Protein 3VYK (pdb70)

Secondary structure (DSSP, 8-state):
---TT-EEETTEEEEEEEEEEE-HHHHHHHHHHTT-EE----SHHHHHHHHHTS-TT--EEEEEEE-STT-EEETT-----TTS--BPTT-S--TT--EEEEEEETTEEEEEEE-TTS-EEEEEEEE-

InterPro domains:
  IPR00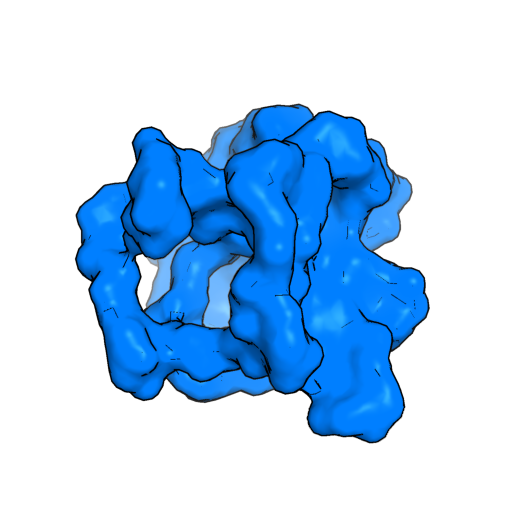1304 C-type lectin-like [PF00059] (126-230)
  IPR001304 C-type lectin-like [PS50041] (114-230)
  IPR001304 C-type lectin-like [SM00034] (107-230)
  IPR016186 C-type lectin-like/link domain superfamily [G3DSA:3.10.100.10] (91-236)
  IPR016187 C-type lectin fold [SSF56436] (86-233)
  IPR018378 C-type lectin, conserved site [PS00615] (204-229)
  IPR033989 CD209-like, C-type lectin-like domain [cd03590] (107-230)
  IPR050111 C-type lectin and snaclec domain-containing protein [PTHR22803] (61-233)

Structure (mmCIF, N/CA/C/O backbone):
data_3VYK
#
_entry.id   3VYK
#
_cell.length_a   76.341
_cell.length_b   76.341
_cell.length_c   50.556
_cell.angle_alpha   90.00
_cell.angle_beta   90.00
_cell.angle_gamma   120.00
#
_symmetry.space_group_name_H-M   'P 32 2 1'
#
loop_
_entity.id
_entity.type
_entity.pdbx_description
1 polymer 'C-type lectin domain family 4, member a4'
2 branched '2-acetamido-2-deoxy-beta-D-glucopyranose-(1-2)-alpha-D-mannopyranose-(1-3)-[2-acetamido-2-deoxy-beta-D-glucopyranose-(1-2)-alpha-D-mannopyranose-(1-6)][2-acetamido-2-deoxy-beta-D-glucopyranose-(1-4)]methyl alpha-D-mannopyranoside'
3 non-polymer 'CALCIUM ION'
4 non-polymer 'SULFATE ION'
5 non-polymer 1,2-ETHANEDIOL
6 water water
#
loop_
_atom_site.group_PDB
_atom_site.id
_atom_site.type_symbol
_atom_site.label_atom_id
_atom_site.label_alt_id
_atom_site.label_comp_id
_atom_site.label_asym_id
_atom_site.label_entity_id
_atom_site.label_seq_id
_atom_site.pdbx_PDB_ins_code
_atom_site.Cartn_x
_atom_site.Cartn_y
_atom_site.Cartn_z
_atom_site.occupancy
_atom_site.B_iso_or_equiv
_atom_site.auth_seq_id
_atom_site.auth_comp_id
_atom_site.auth_asym_id
_atom_site.auth_atom_id
_atom_site.pdbx_PDB_model_num
ATOM 1 N N . SER A 1 2 ? -5.572 -27.257 -11.962 1.00 35.24 106 SER A N 1
ATOM 2 C CA . SER A 1 2 ? -6.202 -27.544 -13.287 1.00 35.83 106 SER A CA 1
ATOM 3 C C . SER A 1 2 ? -7.363 -26.594 -13.592 1.00 34.23 106 SER A C 1
ATOM 4 O O . SER A 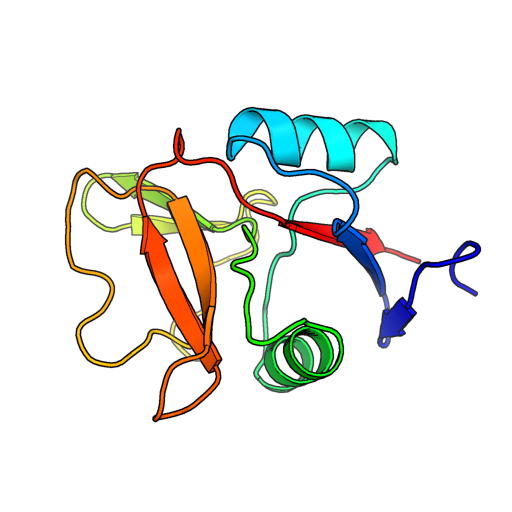1 2 ? -8.275 -26.930 -14.347 1.00 34.23 106 SER A O 1
ATOM 7 N N . CYS A 1 3 ? -7.328 -25.410 -12.993 1.00 31.41 107 CYS A N 1
ATOM 8 C CA . CYS A 1 3 ? -8.197 -24.323 -13.428 1.00 29.74 107 CYS A CA 1
ATOM 9 C C . CYS A 1 3 ? -7.359 -23.243 -14.107 1.00 29.88 107 CYS A C 1
ATOM 10 O O . CYS A 1 3 ? -6.158 -23.131 -13.831 1.00 30.53 107 CYS A O 1
ATOM 13 N N . PRO A 1 4 ? -7.979 -22.461 -15.013 1.00 30.50 108 PRO A N 1
ATOM 14 C CA . PRO A 1 4 ? -7.260 -21.355 -15.653 1.00 31.19 108 PRO A CA 1
ATOM 15 C C . PRO A 1 4 ? -6.738 -20.347 -14.636 1.00 31.05 108 PRO A C 1
ATOM 16 O O . PRO A 1 4 ? -7.236 -20.281 -13.505 1.00 29.72 108 PRO A O 1
ATOM 20 N N . LYS A 1 5 ? -5.734 -19.574 -15.047 1.00 31.23 109 LYS A N 1
ATOM 21 C CA . LYS A 1 5 ? -5.173 -18.503 -14.232 0.50 30.71 109 LYS A CA 1
ATOM 22 C C . LYS A 1 5 ? -6.278 -17.617 -13.660 1.00 29.57 109 LYS A C 1
ATOM 23 O O . LYS A 1 5 ? -7.182 -17.200 -14.385 1.00 29.68 109 LYS A O 1
ATOM 29 N N . ASP A 1 6 ? -6.195 -17.365 -12.355 1.00 28.96 110 ASP A N 1
ATOM 30 C CA . ASP A 1 6 ? -7.129 -16.502 -11.613 0.50 28.15 110 ASP A CA 1
ATOM 31 C C . ASP A 1 6 ? -8.493 -17.131 -11.299 1.00 26.46 110 ASP A C 1
ATOM 32 O O . ASP A 1 6 ? -9.351 -16.478 -10.697 1.00 26.64 110 ASP A O 1
ATOM 37 N N . TRP A 1 7 ? -8.681 -18.389 -11.693 1.00 23.65 111 TRP A N 1
ATOM 38 C CA . TRP A 1 7 ? -9.860 -19.170 -11.293 1.00 22.55 111 TRP A CA 1
ATOM 39 C C . TRP A 1 7 ? -9.496 -20.049 -10.132 1.00 22.26 111 TRP A C 1
ATOM 40 O O . TRP A 1 7 ? -8.344 -20.488 -10.009 1.00 23.03 111 TRP A O 1
ATOM 51 N N . LYS A 1 8 ? -10.472 -20.314 -9.266 1.00 20.55 112 LYS A N 1
ATOM 52 C CA . LYS A 1 8 ? -10.267 -21.172 -8.091 1.00 19.82 112 LYS A CA 1
ATOM 53 C C . LYS A 1 8 ? -10.945 -22.533 -8.264 1.00 17.85 112 LYS A C 1
ATOM 54 O O . LYS A 1 8 ? -12.124 -22.593 -8.623 1.00 16.80 112 LYS A O 1
ATOM 60 N N . PRO A 1 9 ? -10.212 -23.633 -8.017 1.00 16.39 113 PRO A N 1
ATOM 61 C CA . PRO A 1 9 ? -10.807 -24.958 -8.157 1.00 16.18 113 PRO A CA 1
ATOM 62 C C . PRO A 1 9 ? -11.567 -25.400 -6.924 1.00 15.02 113 PRO A C 1
ATOM 63 O O . PRO A 1 9 ? -11.170 -25.108 -5.798 1.00 15.59 113 PRO A O 1
ATOM 67 N N . PHE A 1 10 ? -12.653 -26.129 -7.153 1.00 13.88 114 PHE A N 1
ATOM 68 C CA . PHE A 1 10 ? -13.345 -26.797 -6.065 1.00 13.99 114 PHE A CA 1
ATOM 69 C C . PHE A 1 10 ? -13.966 -28.044 -6.643 1.00 14.32 114 PHE A C 1
ATOM 70 O O . PHE A 1 10 ? -14.988 -27.984 -7.342 1.00 13.92 114 PHE A O 1
ATOM 78 N N . VAL A 1 11 ? -13.312 -29.167 -6.342 1.00 14.59 115 VAL A N 1
ATOM 79 C CA . VAL A 1 11 ? -13.702 -30.508 -6.812 1.00 14.81 115 VAL A CA 1
ATOM 80 C C . VAL A 1 11 ? -13.798 -30.534 -8.345 1.00 14.88 115 VAL A C 1
ATOM 81 O O . VAL A 1 11 ? -12.772 -30.446 -9.007 1.00 15.48 115 VAL A O 1
ATOM 85 N N . SER A 1 12 ? -15.007 -30.609 -8.898 1.00 15.38 116 SER A N 1
ATOM 86 C CA . SER A 1 12 ? -15.180 -30.756 -10.343 1.00 15.16 116 SER A CA 1
ATOM 87 C C . SER A 1 12 ? -15.324 -29.437 -11.103 1.00 15.12 116 SER A C 1
ATOM 88 O O . SER A 1 12 ? -15.425 -29.453 -12.326 1.00 15.73 116 SER A O 1
ATOM 91 N N . HIS A 1 13 ? -15.327 -28.306 -10.396 1.00 15.08 117 HIS A N 1
ATOM 92 C CA . HIS A 1 13 ? -15.552 -27.005 -11.033 1.00 16.05 117 HIS A CA 1
ATOM 93 C C . HIS A 1 13 ? -14.455 -25.995 -10.795 1.00 15.45 117 HIS A C 1
ATOM 94 O O . HIS A 1 13 ? -13.637 -26.126 -9.868 1.00 14.92 117 HIS A O 1
ATOM 101 N N . CYS A 1 14 ? -14.443 -24.975 -11.653 1.00 15.57 118 CYS A N 1
ATOM 102 C CA . CYS A 1 14 ? -13.621 -23.775 -11.500 0.75 15.70 118 CYS A CA 1
ATOM 103 C C . CYS A 1 14 ? -14.522 -22.569 -11.274 1.00 15.45 118 CYS A C 1
ATOM 104 O O . CYS A 1 14 ? -15.578 -22.437 -11.910 1.00 14.86 118 CYS A O 1
ATOM 107 N N . TYR A 1 15 ? -14.075 -21.677 -10.393 1.00 15.33 119 TYR A N 1
ATOM 108 C CA . TYR A 1 15 ? -14.863 -20.509 -9.977 1.00 16.19 119 TYR A CA 1
ATOM 109 C C . TYR A 1 15 ? -14.105 -19.214 -10.225 1.00 17.23 119 TYR A C 1
ATOM 110 O O . TYR A 1 15 ? -12.909 -19.127 -9.985 1.00 17.29 119 TYR A O 1
ATOM 119 N N . PHE A 1 16 ? -14.821 -18.201 -10.699 1.00 17.73 120 PHE A N 1
ATOM 120 C CA . PHE A 1 16 ? -14.223 -16.890 -10.943 1.00 18.48 120 PHE A CA 1
ATOM 121 C C . PHE A 1 16 ? -15.032 -15.845 -10.199 1.00 17.95 120 PHE A C 1
ATOM 122 O O . PHE A 1 16 ? -16.258 -15.777 -10.350 1.00 18.09 120 PHE A O 1
ATOM 130 N N . ILE A 1 17 ? -14.343 -15.040 -9.398 1.00 18.46 121 ILE A N 1
ATOM 131 C CA . ILE A 1 17 ? -14.980 -13.994 -8.619 0.50 19.26 121 ILE A CA 1
ATOM 132 C C . ILE A 1 17 ? -14.856 -12.700 -9.405 1.00 20.67 121 ILE A C 1
ATOM 133 O O . ILE A 1 17 ? -13.757 -12.159 -9.555 1.00 20.94 121 ILE A O 1
ATOM 138 N N . LEU A 1 18 ? -15.982 -12.231 -9.932 1.00 20.81 122 LEU A N 1
ATOM 139 C CA . LEU A 1 18 ? -16.003 -11.062 -10.801 1.00 21.93 122 LEU A CA 1
ATOM 140 C C . LEU A 1 18 ? -16.076 -9.808 -9.935 1.00 21.94 122 LEU A C 1
ATOM 141 O O . LEU A 1 18 ? -17.167 -9.336 -9.586 1.00 20.64 122 LEU A O 1
ATOM 146 N N . ASN A 1 19 ? -14.894 -9.298 -9.586 1.00 22.72 123 ASN A N 1
ATOM 147 C CA . ASN A 1 19 ? -14.708 -8.183 -8.660 0.50 22.50 123 ASN A CA 1
ATOM 148 C C . ASN A 1 19 ? -14.397 -6.851 -9.348 1.00 24.11 123 ASN A C 1
ATOM 149 O O . ASN A 1 19 ? -14.531 -5.800 -8.724 1.00 23.97 123 ASN A O 1
ATOM 154 N N . ASP A 1 20 ? -13.963 -6.896 -10.606 1.00 26.36 124 ASP A N 1
ATOM 155 C CA . ASP A 1 20 ? -13.368 -5.706 -11.248 1.00 28.72 124 ASP A CA 1
ATOM 156 C C . ASP A 1 20 ? -14.396 -4.681 -11.733 1.00 28.99 124 ASP A C 1
ATOM 157 O O . ASP A 1 20 ? -14.050 -3.537 -12.056 1.00 29.94 124 ASP A O 1
ATOM 162 N N . SER A 1 21 ? -15.657 -5.101 -11.773 1.00 27.49 125 SER A N 1
ATOM 163 C CA . SER A 1 21 ? -16.754 -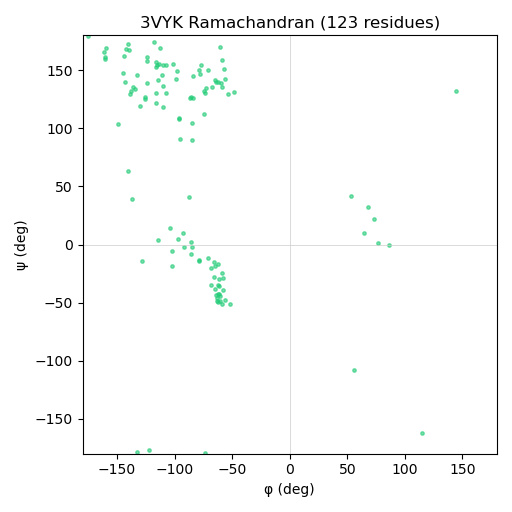4.244 -12.210 1.00 26.43 125 SER A CA 1
ATOM 164 C C . SER A 1 21 ? -18.086 -4.804 -11.727 1.00 26.14 125 SER A C 1
ATOM 165 O O . SER A 1 21 ? -18.165 -5.958 -11.288 1.00 24.16 125 SER A O 1
ATOM 168 N N . LYS A 1 22 ? -19.119 -3.970 -11.797 1.00 25.48 126 LYS A N 1
ATOM 169 C CA . LYS A 1 22 ? -20.481 -4.377 -11.465 1.00 24.42 126 LYS A CA 1
ATOM 170 C C . LYS A 1 22 ? -21.355 -4.340 -12.709 1.00 24.09 126 LYS A C 1
ATOM 171 O O . LYS A 1 22 ? -21.072 -3.614 -13.670 1.00 24.82 126 LYS A O 1
ATOM 177 N N . ALA A 1 23 ? -22.417 -5.137 -12.690 1.00 21.46 127 ALA A N 1
ATOM 178 C CA . ALA A 1 23 ? -23.312 -5.255 -13.829 1.00 20.42 127 ALA A CA 1
ATOM 179 C C . ALA A 1 23 ? -24.634 -5.821 -13.349 1.00 19.53 127 ALA A C 1
ATOM 180 O O . ALA A 1 23 ? -24.695 -6.447 -12.281 1.00 18.23 127 ALA A O 1
ATOM 182 N N . SER A 1 24 ? -25.683 -5.603 -14.138 1.00 18.75 128 SER A N 1
ATOM 183 C CA . SER A 1 24 ? -26.977 -6.250 -13.916 1.00 18.89 128 SER A CA 1
ATOM 184 C C . SER A 1 24 ? -26.867 -7.774 -13.998 1.00 18.40 128 SER A C 1
ATOM 185 O O . SER A 1 24 ? -25.838 -8.319 -14.409 1.00 18.28 128 SER A O 1
ATOM 188 N N . TRP A 1 25 ? -27.935 -8.468 -13.618 1.00 17.82 129 TRP A N 1
ATOM 189 C CA . TRP A 1 25 ? -27.927 -9.924 -13.705 1.00 17.71 129 TRP A CA 1
ATOM 190 C C . TRP A 1 25 ? -27.684 -10.402 -15.120 1.00 18.66 129 TRP A C 1
ATOM 191 O O . TRP A 1 25 ? -26.806 -11.234 -15.354 1.00 18.57 129 TRP A O 1
ATOM 202 N N . ASN A 1 26 ? -28.448 -9.877 -16.076 1.00 19.95 130 ASN A N 1
ATOM 203 C CA . ASN A 1 26 ? -28.302 -10.309 -17.469 1.00 20.36 130 ASN A CA 1
ATOM 204 C C . ASN A 1 26 ? -26.904 -10.016 -18.033 1.00 20.26 130 ASN A C 1
ATOM 205 O O . ASN A 1 26 ? -26.312 -10.867 -18.695 1.00 20.35 130 ASN A O 1
ATOM 210 N N . GLU A 1 27 ? -26.369 -8.836 -17.730 1.00 20.89 131 GLU A N 1
ATOM 211 C CA . GLU A 1 27 ? -25.024 -8.472 -18.174 1.00 22.07 131 GLU A CA 1
ATOM 212 C C . GLU A 1 27 ? -23.965 -9.370 -17.523 1.00 21.10 131 GLU A C 1
ATOM 213 O O . GLU A 1 27 ? -22.987 -9.748 -18.170 1.00 21.67 131 GLU A O 1
ATOM 219 N N . SER A 1 28 ? -24.174 -9.713 -16.251 1.00 19.88 132 SER A N 1
ATOM 220 C CA . SER A 1 28 ? -23.283 -10.626 -15.521 1.00 19.38 132 SER A CA 1
ATOM 221 C C . SER A 1 28 ? -23.261 -12.019 -16.130 1.00 19.57 132 SER A C 1
ATOM 222 O O . SER A 1 28 ? -22.189 -12.609 -16.311 1.00 19.70 132 SER A O 1
ATOM 225 N N . GLU A 1 29 ? -24.442 -12.550 -16.435 1.00 20.00 133 GLU A N 1
ATOM 226 C CA . GLU A 1 29 ? -24.531 -13.851 -17.094 1.00 20.77 133 GLU A CA 1
ATOM 227 C C . GLU A 1 29 ? -23.845 -13.831 -18.461 1.00 21.60 133 GLU A C 1
ATOM 228 O O . GLU A 1 29 ? -23.209 -14.812 -18.842 1.00 21.45 133 GLU A O 1
ATOM 234 N N . GLU A 1 30 ? -23.948 -12.704 -19.166 1.00 22.11 134 GLU A N 1
ATOM 235 C CA . GLU A 1 30 ? -23.272 -12.526 -20.454 1.00 23.53 134 GLU A CA 1
ATOM 236 C C . GLU A 1 30 ? -21.744 -12.566 -20.292 1.00 22.85 134 GLU A C 1
ATOM 237 O O . GLU A 1 30 ? -21.052 -13.221 -21.083 1.00 22.85 134 GLU A O 1
ATOM 243 N N . LYS A 1 31 ? -21.226 -11.892 -19.261 1.00 21.30 135 LYS A N 1
ATOM 244 C CA . LYS A 1 31 ? -19.791 -11.920 -18.964 1.00 21.95 135 LYS A CA 1
ATOM 245 C C . LYS A 1 31 ? -19.309 -13.335 -18.677 1.00 21.70 135 LYS A C 1
ATOM 246 O O . LYS A 1 31 ? -18.262 -13.748 -19.170 1.00 22.68 135 LYS A O 1
ATOM 252 N N . CYS A 1 32 ? -20.067 -14.085 -17.875 1.00 21.37 136 CYS A N 1
ATOM 253 C CA . CYS A 1 32 ? -19.689 -15.472 -17.589 1.00 21.13 136 CYS A CA 1
ATOM 254 C C . CYS A 1 32 ? -19.698 -16.294 -18.876 1.00 22.52 136 CYS A C 1
ATOM 255 O O . CYS A 1 32 ? -18.777 -17.086 -19.128 1.00 22.39 136 CYS A O 1
ATOM 258 N N . SER A 1 33 ? -20.729 -16.077 -19.692 1.00 23.86 137 SER A N 1
ATOM 259 C CA . SER A 1 33 ? -20.902 -16.788 -20.964 1.00 25.81 137 SER A CA 1
ATOM 260 C C . SER A 1 33 ? -19.717 -16.591 -21.911 1.00 26.77 137 SER A C 1
ATOM 261 O O . SER A 1 33 ? -19.290 -17.543 -22.576 1.00 26.51 137 SER A O 1
ATOM 264 N N . HIS A 1 34 ? -19.181 -15.369 -21.948 1.00 27.90 138 HIS A N 1
ATOM 265 C CA . HIS A 1 34 ? -18.020 -15.053 -22.795 0.50 30.11 138 HIS A CA 1
ATOM 266 C C . HIS A 1 34 ? -16.771 -15.795 -22.394 1.00 29.84 138 HIS A C 1
ATOM 267 O O . HIS A 1 34 ? -15.827 -15.913 -23.181 1.00 30.39 138 HIS A O 1
ATOM 274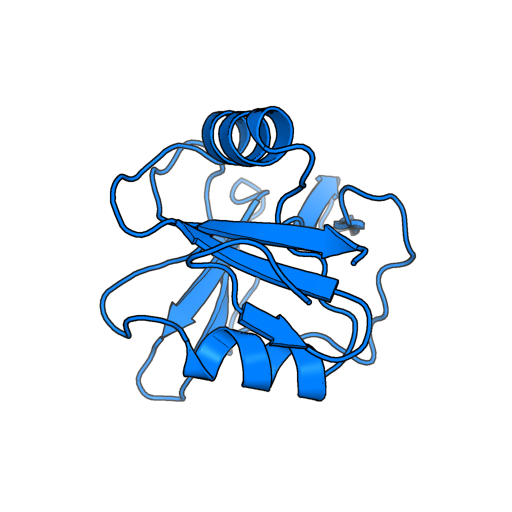 N N . MET A 1 35 ? -16.753 -16.308 -21.166 1.00 28.41 139 MET A N 1
ATOM 275 C CA . MET A 1 35 ? -15.633 -17.123 -20.695 1.00 28.87 139 MET A CA 1
ATOM 276 C C . MET A 1 35 ? -15.968 -18.612 -20.673 1.00 27.91 139 MET A C 1
ATOM 277 O O . MET A 1 35 ? -15.241 -19.409 -20.070 1.00 29.26 139 MET A O 1
ATOM 282 N N . GLY A 1 36 ? -17.063 -18.977 -21.335 1.00 26.46 140 GLY A N 1
ATOM 283 C CA . GLY A 1 36 ? -17.522 -20.361 -21.415 1.00 25.60 140 GLY A CA 1
ATOM 284 C C . GLY A 1 36 ? -18.121 -20.877 -20.118 1.00 25.08 140 GLY A C 1
ATOM 285 O O . GLY A 1 36 ? -18.201 -22.083 -19.904 1.00 25.92 140 GLY A O 1
ATOM 286 N N . ALA A 1 37 ? -18.563 -19.951 -19.270 1.00 23.25 141 ALA A N 1
ATOM 287 C CA . ALA A 1 37 ? -19.043 -20.270 -17.924 1.00 21.31 141 ALA A CA 1
ATOM 288 C C . ALA A 1 37 ? -20.483 -19.778 -17.738 1.00 20.71 141 ALA A C 1
ATOM 289 O O . ALA A 1 37 ? -21.089 -19.262 -18.673 1.00 20.81 141 ALA A O 1
ATOM 291 N N . HIS A 1 38 ? -21.031 -19.938 -16.536 1.00 19.55 142 HIS A N 1
ATOM 292 C CA . HIS A 1 38 ? -22.353 -19.398 -16.205 1.00 18.60 142 HIS A CA 1
ATOM 293 C C . HIS A 1 38 ? -22.355 -18.922 -14.780 1.00 17.21 142 HIS A C 1
ATOM 294 O O . HIS A 1 38 ? -21.491 -19.312 -13.987 1.00 16.79 142 HIS A O 1
ATOM 301 N N . LEU A 1 39 ? -23.326 -18.086 -14.419 1.00 16.34 143 LEU A N 1
ATOM 302 C CA . LEU A 1 39 ? -23.457 -17.675 -13.024 1.00 15.88 143 LEU A CA 1
ATOM 303 C C . LEU A 1 39 ? -23.602 -18.904 -12.129 1.00 15.05 143 LEU A C 1
ATOM 304 O O . LEU A 1 39 ? -24.236 -19.900 -12.507 1.00 15.44 143 LEU A O 1
ATOM 309 N N . VAL A 1 40 ? -22.991 -18.827 -10.953 1.00 14.60 144 VAL A N 1
ATOM 310 C CA . VAL A 1 40 ? -22.822 -20.006 -10.101 1.00 13.94 144 VAL A CA 1
ATOM 311 C C . VAL A 1 40 ? -24.132 -20.674 -9.672 1.00 13.49 144 VAL A C 1
ATOM 312 O O . VAL A 1 40 ? -25.119 -20.015 -9.352 1.00 13.28 144 VAL A O 1
ATOM 316 N N . VAL A 1 41 ? -24.117 -22.000 -9.691 1.00 13.63 145 VAL A N 1
ATOM 317 C CA . VAL A 1 41 ? -25.235 -22.820 -9.267 1.00 13.71 145 VAL A CA 1
ATOM 318 C C . VAL A 1 41 ? -24.758 -23.601 -8.047 1.00 13.71 145 VAL A C 1
ATOM 319 O O . VAL A 1 41 ? -23.766 -24.317 -8.126 1.00 15.30 145 VAL A O 1
ATOM 323 N N . ILE A 1 42 ? -25.444 -23.435 -6.917 1.00 13.17 146 ILE A N 1
ATOM 324 C CA . ILE A 1 42 ? -24.924 -23.896 -5.624 0.75 13.22 146 ILE A CA 1
ATOM 325 C C . ILE A 1 42 ? -25.746 -25.079 -5.123 1.00 13.98 146 ILE A C 1
ATOM 326 O O . ILE A 1 42 ? -26.949 -24.948 -4.885 1.00 15.14 146 ILE A O 1
ATOM 331 N N . HIS A 1 43 ? -25.094 -26.233 -4.959 1.00 15.01 147 HIS A N 1
ATOM 332 C CA . HIS A 1 43 ? -25.824 -27.456 -4.609 1.00 16.09 147 HIS A CA 1
ATOM 333 C C . HIS A 1 43 ? -25.541 -28.052 -3.257 1.00 15.45 147 HIS A C 1
ATOM 334 O O . HIS A 1 43 ? -26.106 -29.088 -2.915 1.00 16.44 147 HIS A O 1
ATOM 341 N N . SER A 1 44 ? -24.713 -27.386 -2.460 1.00 14.11 148 SER A N 1
ATOM 342 C CA . SER A 1 44 ? -24.376 -27.873 -1.115 1.00 13.18 148 SER A CA 1
ATOM 343 C C . SER A 1 44 ? -23.833 -26.751 -0.264 1.00 12.48 148 SER A C 1
ATOM 344 O O . SER A 1 44 ? -23.379 -25.717 -0.781 1.00 11.95 148 SER A O 1
ATOM 347 N N . GLN A 1 45 ? -23.863 -26.960 1.053 1.00 12.49 149 GLN A N 1
ATOM 348 C CA . GLN A 1 45 ? -23.196 -26.034 1.967 1.00 12.74 149 GLN A CA 1
ATOM 349 C C . GLN A 1 45 ? -21.689 -25.983 1.726 1.00 12.43 149 GLN A C 1
ATOM 350 O O . GLN A 1 45 ? -21.086 -24.932 1.865 1.00 13.08 149 GLN A O 1
ATOM 356 N N . ALA A 1 46 ? -21.084 -27.115 1.357 1.00 12.73 150 ALA A N 1
ATOM 357 C CA . ALA A 1 46 ? -19.663 -27.113 1.009 1.00 12.43 150 ALA A CA 1
ATOM 358 C C . ALA A 1 46 ? -19.379 -26.110 -0.096 1.00 12.38 150 ALA A C 1
ATOM 359 O O . ALA A 1 46 ? -18.456 -25.326 0.028 1.00 12.79 150 ALA A O 1
ATOM 361 N N . GLU A 1 47 ? -20.183 -26.133 -1.159 1.00 13.16 151 GLU A N 1
ATOM 362 C CA . GLU A 1 47 ? -20.029 -25.156 -2.238 1.00 13.40 151 GLU A CA 1
ATOM 363 C C . GLU A 1 47 ? -20.278 -23.731 -1.752 1.00 12.51 151 GLU A C 1
ATOM 364 O O . GLU A 1 47 ? -19.481 -22.843 -2.043 1.00 12.77 151 GLU A O 1
ATOM 370 N N . GLN A 1 48 ? -21.385 -23.521 -1.031 1.00 12.07 152 GLN A N 1
ATOM 371 C CA . GLN A 1 48 ? -21.690 -22.208 -0.449 1.00 12.28 152 GLN A CA 1
ATOM 372 C C . GLN A 1 48 ? -20.515 -21.657 0.374 1.00 12.63 152 GLN A C 1
ATOM 373 O O . GLN A 1 48 ? -20.078 -20.536 0.148 1.00 12.55 152 GLN A O 1
ATOM 379 N N . ASP A 1 49 ? -19.992 -22.465 1.305 1.00 12.81 153 ASP A N 1
ATOM 380 C CA . ASP A 1 49 ? -18.895 -22.028 2.169 1.00 13.22 153 ASP A CA 1
ATOM 381 C C . ASP A 1 49 ? -17.574 -21.824 1.407 1.00 12.79 153 ASP A C 1
ATOM 382 O O . ASP A 1 49 ? -16.794 -20.923 1.733 1.00 12.92 153 ASP A O 1
ATOM 387 N N . PHE A 1 50 ? -17.327 -22.651 0.393 1.00 12.61 154 PHE A N 1
ATOM 388 C CA . PHE A 1 50 ? -16.178 -22.434 -0.482 1.00 13.06 154 PHE A CA 1
ATOM 389 C C . PHE A 1 50 ? -16.301 -21.071 -1.169 1.00 13.22 154 PHE A C 1
ATOM 390 O O . PHE A 1 50 ? -15.354 -20.288 -1.190 1.00 13.28 154 PHE A O 1
ATOM 398 N N . ILE A 1 51 ? -17.473 -20.800 -1.733 1.00 13.01 155 ILE A N 1
ATOM 399 C CA . ILE A 1 51 ? -17.672 -19.555 -2.463 1.00 13.73 155 ILE A CA 1
ATOM 400 C C . ILE A 1 51 ? -17.500 -18.354 -1.538 1.00 13.78 155 ILE A C 1
ATOM 401 O O . ILE A 1 51 ? -16.729 -17.436 -1.858 1.00 14.72 155 ILE A O 1
ATOM 406 N N . THR A 1 52 ? -18.161 -18.361 -0.384 1.00 13.81 156 THR A N 1
ATOM 407 C CA . THR A 1 52 ? -18.090 -17.177 0.485 1.00 14.18 156 THR A CA 1
ATOM 408 C C . THR A 1 52 ? -16.693 -16.906 1.053 1.00 15.11 156 THR A C 1
ATOM 409 O O . THR A 1 52 ? -16.347 -15.758 1.312 1.00 15.53 156 THR A O 1
ATOM 413 N N . SER A 1 53 ? -15.888 -17.953 1.216 1.00 15.65 157 SER A N 1
ATOM 414 C CA . SER A 1 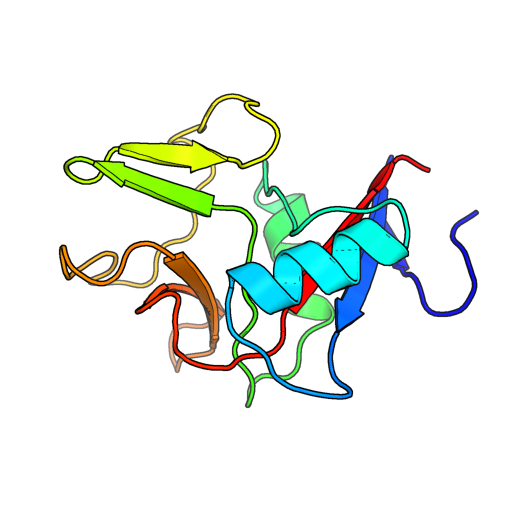53 ? -14.501 -17.779 1.657 1.00 16.44 157 SER A CA 1
ATOM 415 C C . SER A 1 53 ? -13.701 -16.888 0.703 1.00 17.44 157 SER A C 1
ATOM 416 O O . SER A 1 53 ? -12.708 -16.279 1.108 1.00 19.03 157 SER A O 1
ATOM 419 N N . ASN A 1 54 ? -14.144 -16.832 -0.552 1.00 17.49 158 ASN A N 1
ATOM 420 C CA . ASN A 1 54 ? -13.476 -16.100 -1.624 1.00 18.36 158 ASN A CA 1
ATOM 421 C C . ASN A 1 54 ? -14.035 -14.696 -1.898 1.00 18.70 158 ASN A C 1
ATOM 422 O O . ASN A 1 54 ? -13.590 -14.029 -2.834 1.00 20.47 158 ASN A O 1
ATOM 427 N N . LEU A 1 55 ? -14.995 -14.254 -1.088 1.00 17.67 159 LEU A N 1
ATOM 428 C CA . LEU A 1 55 ? -15.722 -13.006 -1.359 1.00 18.31 159 LEU A CA 1
ATOM 429 C C . LEU A 1 55 ? -15.355 -11.852 -0.436 1.00 18.86 159 LEU A C 1
ATOM 430 O O . LEU A 1 55 ? -14.951 -12.054 0.711 1.00 20.06 159 LEU A O 1
ATOM 435 N N . ASN A 1 56 ? -15.547 -10.633 -0.941 1.00 19.92 160 ASN A N 1
ATOM 436 C CA . ASN A 1 56 ? -15.370 -9.426 -0.150 1.00 21.59 160 ASN A CA 1
ATOM 437 C C . ASN A 1 56 ? -16.656 -9.118 0.609 1.00 21.48 160 ASN A C 1
ATOM 438 O O . ASN A 1 56 ? -17.734 -9.041 0.003 1.00 21.80 160 ASN A O 1
ATOM 443 N N . THR A 1 57 ? -16.554 -8.935 1.925 1.00 21.58 161 THR A N 1
ATOM 444 C CA . THR A 1 57 ? -17.746 -8.701 2.750 0.70 21.45 161 THR A CA 1
ATOM 445 C C . THR A 1 57 ? -18.470 -7.381 2.451 1.00 21.56 161 THR A C 1
ATOM 446 O O . THR A 1 57 ? -19.612 -7.206 2.862 1.00 22.13 161 THR A O 1
ATOM 450 N N . SER A 1 58 ? -17.812 -6.471 1.734 1.00 21.79 162 SER A N 1
ATOM 451 C CA . SER A 1 58 ? -18.437 -5.201 1.362 0.50 21.19 162 SER A CA 1
ATOM 452 C C . SER A 1 58 ? -19.261 -5.298 0.077 1.00 20.60 162 SER A C 1
ATOM 453 O O . SER A 1 58 ? -19.977 -4.361 -0.267 1.00 21.51 162 SER A O 1
ATOM 456 N N . ALA A 1 59 ? -19.182 -6.435 -0.615 0.50 17.08 163 ALA A N 1
ATOM 457 C CA . ALA A 1 59 ? -19.796 -6.575 -1.937 0.50 15.55 163 ALA A CA 1
ATOM 458 C C . ALA A 1 59 ? -20.904 -7.622 -1.988 0.50 14.40 163 ALA A C 1
ATOM 459 O O . ALA A 1 59 ? -20.950 -8.542 -1.174 0.50 13.22 163 ALA A O 1
ATOM 461 N N . GLY A 1 60 ? -21.790 -7.470 -2.968 1.00 14.54 164 GLY A N 1
ATOM 462 C CA . GLY A 1 60 ? -22.833 -8.464 -3.255 1.00 14.43 164 GLY A CA 1
ATOM 463 C C . GLY A 1 60 ? -22.567 -9.157 -4.573 1.00 14.68 164 GLY A C 1
ATOM 464 O O . GLY A 1 60 ? -22.071 -8.546 -5.525 1.00 15.27 164 GLY A O 1
ATOM 465 N N . TYR A 1 61 ? -22.917 -10.441 -4.647 1.00 13.98 165 TYR A N 1
ATOM 466 C CA . TYR A 1 61 ? -22.546 -11.251 -5.800 1.00 13.47 165 TYR A CA 1
ATOM 467 C C . TYR A 1 61 ? -23.739 -12.000 -6.366 1.00 13.09 165 TYR A C 1
ATOM 468 O O . TYR A 1 61 ? -24.340 -12.832 -5.677 1.00 13.38 165 TYR A O 1
ATOM 477 N N . PHE A 1 62 ? -24.077 -11.726 -7.624 1.00 13.04 166 PHE A N 1
ATOM 478 C CA . PHE A 1 62 ? -25.138 -12.463 -8.301 1.00 13.12 166 PHE A CA 1
ATOM 479 C C . PHE A 1 62 ? -24.783 -13.936 -8.410 1.00 12.92 166 PHE A C 1
ATOM 480 O O . PHE A 1 62 ? -23.620 -14.296 -8.689 1.00 13.70 166 PHE A O 1
ATOM 488 N N . ILE A 1 63 ? -25.799 -14.767 -8.198 1.00 12.44 167 ILE A N 1
ATOM 489 C CA . ILE A 1 63 ? -25.708 -16.204 -8.475 1.00 12.07 167 ILE A CA 1
ATOM 490 C C . ILE A 1 63 ? -26.724 -16.575 -9.542 1.00 12.13 167 ILE A C 1
ATOM 491 O O . ILE A 1 63 ? -27.532 -15.734 -9.949 1.00 12.46 167 ILE A O 1
ATOM 496 N N . GLY A 1 64 ? -26.698 -17.818 -10.005 1.00 12.35 168 GLY A N 1
ATOM 497 C CA . GLY A 1 64 ? -27.550 -18.240 -11.112 1.00 12.41 168 GLY A CA 1
ATOM 498 C C . GLY A 1 64 ? -28.937 -18.723 -10.725 1.00 12.95 168 GLY A C 1
ATOM 499 O O . GLY A 1 64 ? -29.418 -19.704 -11.287 1.00 13.44 168 GLY A O 1
ATOM 500 N N . LEU A 1 65 ? -29.576 -18.034 -9.775 1.00 12.74 169 LEU A N 1
ATOM 501 C CA . LEU A 1 65 ? -30.879 -18.438 -9.249 1.00 12.93 169 LEU A CA 1
ATOM 502 C C . LEU A 1 65 ? -31.901 -17.365 -9.582 1.00 13.25 169 LEU A C 1
ATOM 503 O O . LEU A 1 65 ? -31.665 -16.187 -9.315 1.00 13.42 169 LEU A O 1
ATOM 508 N N . LEU A 1 66 ? -33.030 -17.780 -10.148 1.00 13.58 170 LEU A N 1
ATOM 509 C CA . LEU A 1 66 ? -34.067 -16.847 -10.610 0.50 13.34 170 LEU A CA 1
ATOM 510 C C . LEU A 1 66 ? -35.457 -17.253 -10.160 1.00 13.48 170 LEU A C 1
ATOM 511 O O . LEU A 1 66 ? -35.763 -18.428 -10.099 1.00 13.99 170 LEU A O 1
ATOM 516 N N . ASP A 1 67 ? -36.306 -16.272 -9.879 1.00 12.53 171 ASP A N 1
ATOM 517 C CA . ASP A 1 67 ? -37.702 -16.546 -9.567 1.00 12.65 171 ASP A CA 1
ATOM 518 C C . ASP A 1 67 ? -38.486 -16.644 -10.873 1.00 12.77 171 ASP A C 1
ATOM 519 O O . ASP A 1 67 ? -38.781 -15.622 -11.495 1.00 13.30 171 ASP A O 1
ATOM 524 N N . ALA A 1 68 ? -38.836 -17.871 -11.268 1.00 12.82 172 ALA A N 1
ATOM 525 C CA . ALA A 1 68 ? -39.545 -18.111 -12.524 1.00 12.59 172 ALA A CA 1
ATOM 526 C C . ALA A 1 68 ? -40.994 -17.630 -12.494 1.00 12.51 172 ALA A C 1
ATOM 527 O O . ALA A 1 68 ? -41.665 -17.591 -13.532 1.00 12.82 172 ALA A O 1
ATOM 529 N N . GLY A 1 69 ? -41.468 -17.291 -11.303 1.00 12.90 173 GLY A N 1
ATOM 530 C CA . GLY A 1 69 ? -42.837 -16.840 -11.106 0.50 12.43 173 GLY A CA 1
ATOM 531 C C . GLY A 1 69 ? -43.348 -17.346 -9.777 1.00 13.80 173 GLY A C 1
ATOM 532 O O . GLY A 1 69 ? -43.166 -18.507 -9.452 1.00 13.37 173 GLY A O 1
ATOM 533 N N . GLN A 1 70 ? -43.948 -16.457 -8.995 1.00 14.95 174 GLN A N 1
ATOM 534 C CA . GLN A 1 70 ? -44.572 -16.842 -7.726 1.00 15.94 174 GLN A CA 1
ATOM 535 C C . GLN A 1 70 ? -43.650 -17.625 -6.780 1.00 15.82 174 GLN A C 1
ATOM 536 O O . GLN A 1 70 ? -44.051 -18.596 -6.135 1.00 15.83 174 GLN A O 1
ATOM 542 N N . ARG A 1 71 ? -42.401 -17.158 -6.710 1.00 15.51 175 ARG A N 1
ATOM 543 C CA . ARG A 1 71 ? -41.395 -17.673 -5.788 1.00 15.58 175 ARG A CA 1
ATOM 544 C C . ARG A 1 71 ? -40.980 -19.100 -6.133 1.00 15.35 175 ARG A C 1
ATOM 545 O O . ARG A 1 71 ? -40.621 -19.884 -5.256 1.00 18.04 175 ARG A O 1
ATOM 553 N N . GLN A 1 72 ? -41.004 -19.422 -7.424 1.00 14.71 176 GLN A N 1
ATOM 554 C CA . GLN A 1 72 ? -40.518 -20.717 -7.911 1.00 14.57 176 GLN A CA 1
ATOM 555 C C . GLN A 1 72 ? -39.070 -20.562 -8.357 1.00 14.12 176 GLN A C 1
ATOM 556 O O . GLN A 1 72 ? -38.778 -20.193 -9.505 1.00 14.32 176 GLN A O 1
ATOM 562 N N . TRP A 1 73 ? -38.156 -20.807 -7.415 1.00 13.93 177 TRP A N 1
ATOM 563 C CA . TRP A 1 73 ? -36.728 -20.584 -7.651 1.00 13.97 177 TRP A CA 1
ATOM 564 C C . TRP A 1 73 ? -36.171 -21.644 -8.551 1.00 14.49 177 TRP A C 1
ATOM 565 O O . TRP A 1 73 ? -36.402 -22.841 -8.341 1.00 15.55 177 TRP A O 1
ATOM 576 N N . ARG A 1 74 ? -35.461 -21.204 -9.583 1.00 14.61 178 ARG A N 1
ATOM 577 C CA . ARG A 1 74 ? -34.911 -22.117 -10.591 0.50 14.49 178 ARG A CA 1
ATOM 578 C C . ARG A 1 74 ? -33.475 -21.766 -10.944 1.00 14.90 178 ARG A C 1
ATOM 579 O O . ARG A 1 74 ? -33.132 -20.598 -11.111 1.00 14.52 178 ARG A O 1
ATOM 587 N N . TRP A 1 75 ? -32.620 -22.781 -11.030 1.00 14.26 179 TRP A N 1
ATOM 588 C CA . TRP A 1 75 ? -31.235 -22.575 -11.438 1.00 14.74 179 TRP A CA 1
ATOM 589 C C . TRP A 1 75 ? -31.143 -22.415 -12.918 1.00 15.94 179 TRP A C 1
ATOM 590 O O . TRP A 1 75 ? -31.900 -23.044 -13.662 1.00 17.12 179 TRP A O 1
ATOM 601 N N . ILE A 1 76 ? -30.200 -21.592 -13.358 1.00 16.47 180 ILE A N 1
ATOM 602 C CA . ILE A 1 76 ? -30.062 -21.287 -14.787 1.00 18.48 180 ILE A CA 1
ATOM 603 C C . ILE A 1 76 ? -29.583 -22.458 -15.645 1.00 19.29 180 ILE A C 1
ATOM 604 O O . ILE A 1 76 ? -29.794 -22.448 -16.863 1.00 20.86 180 ILE A O 1
ATOM 609 N N . ASP A 1 77 ? -28.952 -23.458 -15.029 1.00 19.31 181 ASP A N 1
ATOM 610 C CA . ASP A 1 77 ? -28.523 -24.646 -15.782 1.00 20.15 181 ASP A CA 1
ATOM 611 C C . ASP A 1 77 ? -29.571 -25.752 -15.761 1.00 20.71 181 ASP A C 1
ATOM 612 O O . ASP A 1 77 ? -29.300 -26.885 -16.191 1.00 22.11 181 ASP A O 1
ATOM 617 N N . GLN A 1 78 ? -30.760 -25.413 -15.263 1.00 21.23 182 GLN A N 1
ATOM 618 C CA . GLN A 1 78 ? -31.916 -26.312 -15.184 1.00 22.50 182 GLN A CA 1
ATOM 619 C C . GLN A 1 78 ? -31.738 -27.517 -14.259 1.00 21.95 182 GLN A C 1
ATOM 620 O O . GLN A 1 78 ? -32.589 -28.415 -14.249 1.00 23.38 182 GLN A O 1
ATOM 626 N N . THR A 1 79 ? -30.663 -27.535 -13.465 1.00 20.83 183 THR A N 1
ATOM 627 C CA . THR A 1 79 ? -30.542 -28.566 -12.434 0.75 19.62 183 THR A CA 1
ATOM 628 C C . THR A 1 79 ? -31.558 -28.288 -11.324 1.00 19.81 183 THR A C 1
ATOM 629 O O . THR A 1 79 ? -31.918 -27.136 -11.094 1.00 18.49 183 THR A O 1
ATOM 633 N N . PRO A 1 80 ? -32.049 -29.340 -10.649 1.00 20.14 184 PRO A N 1
ATOM 634 C CA . PRO A 1 80 ? -33.157 -29.131 -9.718 1.00 19.75 184 PRO A CA 1
ATOM 635 C C . PRO A 1 80 ? -32.800 -28.240 -8.531 1.00 19.30 184 PRO A C 1
ATOM 636 O O . PRO A 1 80 ? -31.685 -28.324 -7.991 1.00 19.41 184 PRO A O 1
ATOM 640 N N . TYR A 1 81 ? -33.738 -27.374 -8.157 1.00 18.64 185 TYR A N 1
ATOM 641 C CA . TYR A 1 81 ? -33.623 -26.576 -6.943 1.00 19.07 185 TYR A CA 1
ATOM 642 C C . TYR A 1 81 ? -33.876 -27.481 -5.746 1.00 19.42 185 TYR A C 1
ATOM 643 O O . TYR A 1 81 ? -34.987 -27.975 -5.559 1.00 21.51 185 TYR A O 1
ATOM 652 N N . ASN A 1 82 ? -32.825 -27.705 -4.962 1.00 19.31 186 ASN A N 1
ATOM 653 C CA . ASN A 1 82 ? -32.866 -28.593 -3.809 1.00 19.78 186 ASN A CA 1
ATOM 654 C C . ASN A 1 82 ? -33.123 -27.789 -2.542 1.00 19.38 186 ASN A C 1
ATOM 655 O O . ASN A 1 82 ? -32.234 -27.080 -2.056 1.00 18.69 186 ASN A O 1
ATOM 660 N N . LYS A 1 83 ? -34.328 -27.935 -2.000 1.00 19.12 187 LYS A N 1
ATOM 661 C CA . LYS A 1 83 ? -34.742 -27.208 -0.794 1.00 18.90 187 LYS A CA 1
ATOM 662 C C . LYS A 1 83 ? -33.891 -27.555 0.430 1.00 18.34 187 LYS A C 1
ATOM 663 O O . LYS A 1 83 ? -33.884 -26.807 1.409 1.00 17.90 187 LYS A O 1
ATOM 669 N N . SER A 1 84 ? -33.157 -28.666 0.374 1.00 17.70 188 SER A N 1
ATOM 670 C CA . SER A 1 84 ? -32.299 -29.050 1.505 1.00 16.93 188 SER A CA 1
ATOM 671 C C . SER A 1 84 ? -30.910 -28.410 1.487 1.00 16.19 188 SER A C 1
ATOM 672 O O . SER A 1 84 ? -30.096 -28.659 2.388 1.00 16.07 188 SER A O 1
ATOM 675 N N . ALA A 1 85 ? -30.658 -27.564 0.492 1.00 15.86 189 ALA A N 1
ATOM 676 C CA . ALA A 1 85 ? -29.390 -26.836 0.413 0.50 14.37 189 ALA A CA 1
ATOM 677 C C . ALA A 1 85 ? -29.581 -25.390 -0.048 1.00 14.59 189 ALA A C 1
ATOM 678 O O . ALA A 1 85 ? -29.109 -24.988 -1.111 1.00 15.03 189 ALA A O 1
ATOM 680 N N . THR A 1 86 ? -30.295 -24.612 0.752 1.00 13.23 190 THR A N 1
ATOM 681 C CA . THR A 1 86 ? -30.457 -23.189 0.476 1.00 13.19 190 THR A CA 1
ATOM 682 C C . THR A 1 86 ? -29.984 -22.367 1.671 1.00 12.57 190 THR A C 1
ATOM 683 O O . THR A 1 86 ? -29.910 -22.865 2.811 1.00 12.46 190 THR A O 1
ATOM 687 N N . PHE A 1 87 ? -29.652 -21.100 1.410 1.00 12.64 191 PHE A N 1
ATOM 688 C CA . PHE A 1 87 ? -28.929 -20.284 2.394 1.00 12.46 191 PHE A CA 1
ATOM 689 C C . PHE A 1 87 ? -29.464 -18.880 2.512 1.00 12.26 191 PHE A C 1
ATOM 690 O O . PHE A 1 87 ? -28.713 -17.921 2.669 1.00 12.83 191 PHE A O 1
ATOM 698 N N . TRP A 1 88 ? -30.781 -18.773 2.447 1.00 11.88 192 TRP A N 1
ATOM 699 C CA . TRP A 1 88 ? -31.445 -17.479 2.589 1.00 12.29 192 TRP A CA 1
ATOM 700 C C . TRP A 1 88 ? -3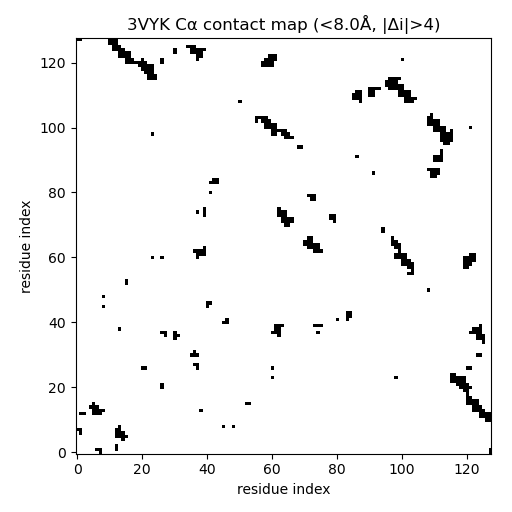1.151 -16.807 3.903 1.00 12.52 192 TRP A C 1
ATOM 701 O O . TRP A 1 88 ? -31.220 -17.436 4.968 1.00 13.10 192 TRP A O 1
ATOM 712 N N . HIS A 1 89 ? -30.859 -15.513 3.839 1.00 12.59 193 HIS A N 1
ATOM 713 C CA . HIS A 1 89 ? -30.816 -14.659 5.035 1.00 13.06 193 HIS A CA 1
ATOM 714 C C . HIS A 1 89 ? -32.131 -14.705 5.756 1.00 13.75 193 HIS A C 1
ATOM 715 O O . HIS A 1 89 ? -33.184 -14.874 5.141 1.00 13.59 193 HIS A O 1
ATOM 722 N N . LYS A 1 90 ? -32.094 -14.512 7.075 1.00 14.80 194 LYS A N 1
ATOM 723 C CA . LYS A 1 90 ? -33.326 -14.351 7.828 1.00 16.24 194 LYS A CA 1
ATOM 724 C C . LYS A 1 90 ? -34.169 -13.235 7.202 1.00 15.70 194 LYS A C 1
ATOM 725 O O . LYS A 1 90 ? -33.666 -12.144 6.906 1.00 16.17 194 LYS A O 1
ATOM 731 N N . GLY A 1 91 ? -35.432 -13.547 6.961 1.00 15.03 195 GLY A N 1
ATOM 732 C CA . GLY A 1 91 ? -36.394 -12.617 6.370 1.00 15.21 195 GLY A CA 1
ATOM 733 C C . GLY A 1 91 ? -36.401 -12.592 4.850 1.00 15.25 195 GLY A C 1
ATOM 734 O O . GLY A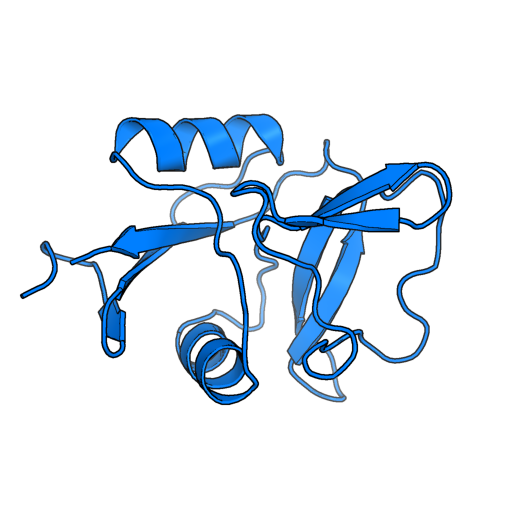 1 91 ? -37.180 -11.839 4.256 1.00 16.69 195 GLY A O 1
ATOM 735 N N . GLU A 1 92 ? -35.540 -13.391 4.221 1.00 14.34 196 GLU A N 1
ATOM 736 C CA . GLU A 1 92 ? -35.466 -13.457 2.756 1.00 13.81 196 GLU A CA 1
ATOM 737 C C . GLU A 1 92 ? -35.881 -14.836 2.258 1.00 13.75 196 GLU A C 1
ATOM 738 O O . GLU A 1 92 ? -35.779 -15.813 2.996 1.00 13.80 196 GLU A O 1
ATOM 744 N N . PRO A 1 93 ? -36.365 -14.931 1.005 1.00 13.06 197 PRO A N 1
ATOM 745 C CA . PRO A 1 93 ? -36.616 -13.825 0.081 1.00 13.06 197 PRO A CA 1
ATOM 746 C C . PRO A 1 93 ? -37.906 -13.103 0.472 1.00 13.89 197 PRO A C 1
ATOM 747 O O . PRO A 1 93 ? -38.771 -13.699 1.119 1.00 14.53 197 PRO A O 1
ATOM 751 N N . ASN A 1 94 ? -38.022 -11.824 0.121 1.00 14.26 198 ASN A N 1
ATOM 752 C CA . ASN A 1 94 ? -39.127 -11.033 0.663 1.00 14.63 198 ASN A CA 1
ATOM 753 C C . ASN A 1 94 ? -40.010 -10.253 -0.300 1.00 15.11 198 ASN A C 1
ATOM 754 O O . ASN A 1 94 ? -41.088 -9.795 0.108 1.00 16.87 198 ASN A O 1
ATOM 759 N N . GLN A 1 95 ? -39.586 -10.085 -1.552 1.00 14.76 199 GLN A N 1
ATOM 760 C CA . GLN A 1 95 ? -40.309 -9.172 -2.442 1.00 15.18 199 GLN A CA 1
ATOM 761 C C . GLN A 1 95 ? -40.460 -9.711 -3.856 1.00 14.96 199 GLN A C 1
ATOM 762 O O . GLN A 1 95 ? -39.474 -10.115 -4.477 1.00 14.97 199 GLN A O 1
ATOM 768 N N . ASP A 1 96 ? -41.697 -9.686 -4.363 1.00 15.19 200 ASP A N 1
ATOM 769 C CA . ASP A 1 96 ? -42.035 -10.339 -5.640 1.00 15.61 200 ASP A CA 1
ATOM 770 C C . ASP A 1 96 ? -41.296 -9.792 -6.854 1.00 14.99 200 ASP A C 1
ATOM 771 O O . ASP A 1 96 ? -41.044 -10.534 -7.806 1.00 15.78 200 ASP A O 1
ATOM 776 N N A TRP A 1 97 ? -40.958 -8.506 -6.780 0.50 14.96 201 TRP A N 1
ATOM 777 N N B TRP A 1 97 ? -40.963 -8.498 -6.853 0.50 14.62 201 TRP A N 1
ATOM 778 C CA A TRP A 1 97 ? -40.288 -7.779 -7.840 0.50 14.74 201 TRP A CA 1
ATOM 779 C CA B TRP A 1 97 ? -40.247 -7.896 -7.984 0.50 14.28 201 TRP A CA 1
ATOM 780 C C A TRP A 1 97 ? -38.783 -7.893 -7.773 0.50 14.31 201 TRP A C 1
ATOM 781 C C B TRP A 1 97 ? -38.761 -8.069 -7.896 0.50 14.10 201 TRP A C 1
ATOM 782 O O A TRP A 1 97 ? -38.080 -7.310 -8.596 0.50 14.53 201 TRP A O 1
ATOM 783 O O B TRP A 1 97 ? -38.041 -7.657 -8.811 0.50 14.40 201 TRP A O 1
ATOM 804 N N . GLU A 1 98 ? -38.289 -8.661 -6.797 1.00 13.86 202 GLU A N 1
ATOM 805 C CA . GLU A 1 98 ? -36.868 -8.977 -6.644 1.00 13.55 202 GLU A CA 1
ATOM 806 C C . GLU A 1 98 ? -36.705 -10.412 -7.139 1.00 13.36 202 GLU A C 1
ATOM 807 O O . GLU A 1 98 ? -36.917 -11.378 -6.384 1.00 13.39 202 GLU A O 1
ATOM 813 N N . ARG A 1 99 ? -36.376 -10.559 -8.419 1.00 13.65 203 ARG A N 1
ATOM 814 C CA . ARG A 1 99 ? -36.450 -11.880 -9.039 1.00 13.98 203 ARG A CA 1
ATOM 815 C C . ARG A 1 99 ? -35.100 -12.567 -9.197 1.00 13.61 203 ARG A C 1
ATOM 816 O O . ARG A 1 99 ? -35.046 -13.720 -9.622 1.00 13.75 203 ARG A O 1
ATOM 824 N N . CYS A 1 100 ? -34.027 -11.845 -8.865 1.00 13.02 204 CYS A N 1
ATOM 825 C CA . CYS A 1 100 ? -32.656 -12.342 -8.919 1.00 13.01 204 CYS A CA 1
ATOM 826 C C . CYS A 1 100 ? -32.120 -12.445 -7.498 1.00 12.57 204 CYS A C 1
ATOM 827 O O . CYS A 1 100 ? -32.767 -11.993 -6.552 1.00 12.51 204 CYS A O 1
ATOM 830 N N . VAL A 1 101 ? -30.965 -13.084 -7.352 1.00 12.19 205 VAL A N 1
ATOM 831 C CA . VAL A 1 101 ? -30.432 -13.421 -6.029 1.00 12.15 205 VAL A CA 1
ATOM 832 C C . VAL A 1 101 ? -28.952 -13.085 -5.940 1.00 11.76 205 VAL A C 1
ATOM 833 O O . VAL A 1 101 ? -28.168 -13.415 -6.853 1.00 12.32 205 VAL A O 1
ATOM 837 N N . ILE A 1 102 ? -28.578 -12.434 -4.834 1.00 11.61 206 ILE A N 1
ATOM 838 C CA . ILE A 1 102 ? -27.175 -12.243 -4.505 1.00 12.02 206 ILE A CA 1
ATOM 839 C C . ILE A 1 102 ? -26.793 -12.949 -3.215 1.00 12.19 206 ILE A C 1
ATOM 840 O O . ILE A 1 102 ? -27.627 -13.168 -2.334 1.00 11.78 206 ILE A O 1
ATOM 845 N N . ILE A 1 103 ? -25.515 -13.298 -3.137 1.00 12.50 207 ILE A N 1
ATOM 846 C CA . ILE A 1 103 ? -24.858 -13.581 -1.869 1.00 13.23 207 ILE A CA 1
ATOM 847 C C . ILE A 1 103 ? -24.367 -12.238 -1.331 1.00 13.46 207 ILE A C 1
ATOM 848 O O . ILE A 1 103 ? -23.656 -11.503 -2.019 1.00 14.47 207 ILE A O 1
ATOM 853 N N . ASN A 1 104 ? -24.743 -11.924 -0.101 1.00 13.53 208 ASN A N 1
ATOM 854 C CA . ASN A 1 104 ? -24.166 -10.767 0.597 1.00 14.47 208 ASN A CA 1
ATOM 855 C C . ASN A 1 104 ? -23.953 -11.051 2.078 1.00 15.01 208 ASN A C 1
ATOM 856 O O . ASN A 1 104 ? -24.416 -12.072 2.616 1.00 13.95 208 ASN A O 1
ATOM 861 N N . HIS A 1 105 ? -23.215 -10.154 2.725 1.00 15.95 209 HIS A N 1
ATOM 862 C CA . HIS A 1 105 ? -22.813 -10.354 4.102 1.00 18.12 209 HIS A CA 1
ATOM 863 C C . HIS A 1 105 ? -23.508 -9.412 5.042 1.00 19.12 209 HIS A C 1
ATOM 864 O O . HIS A 1 105 ? -23.649 -8.225 4.749 1.00 19.68 209 HIS A O 1
ATOM 871 N N . LYS A 1 106 ? -23.961 -9.959 6.164 1.00 20.51 210 LYS A N 1
ATOM 872 C CA . LYS A 1 106 ? -24.655 -9.197 7.207 1.00 22.68 210 LYS A CA 1
ATOM 873 C C . LYS A 1 106 ? -24.037 -9.560 8.552 1.00 24.71 210 LYS A C 1
ATOM 874 O O . LYS A 1 106 ? -23.089 -10.343 8.607 1.00 25.77 210 LYS A O 1
ATOM 880 N N . THR A 1 107 ? -24.559 -8.983 9.634 1.00 28.49 211 THR A N 1
ATOM 881 C CA . THR A 1 107 ? -24.012 -9.246 10.968 1.00 30.22 211 THR A CA 1
ATOM 882 C C . THR A 1 107 ? -24.130 -10.725 11.344 1.00 30.02 211 THR A C 1
ATOM 883 O O . THR A 1 107 ? -23.302 -11.259 12.082 1.00 31.49 211 THR A O 1
ATOM 887 N N . THR A 1 108 ? -25.160 -11.377 10.811 1.00 28.63 212 THR A N 1
ATOM 888 C CA . THR A 1 108 ? -25.430 -12.791 11.063 1.00 28.76 212 THR A CA 1
ATOM 889 C C . THR A 1 108 ? -24.635 -13.712 10.132 1.00 27.29 212 THR A C 1
ATOM 890 O O . THR A 1 108 ? -24.734 -14.940 10.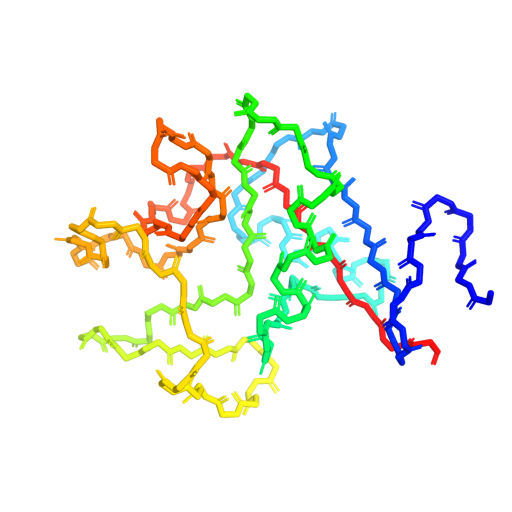237 1.00 29.21 212 THR A O 1
ATOM 894 N N . GLY A 1 109 ? -23.861 -13.117 9.225 1.00 24.85 213 GLY A N 1
ATOM 895 C CA . GLY A 1 109 ? -23.003 -13.864 8.306 1.00 22.08 213 GLY A CA 1
ATOM 896 C C . GLY A 1 109 ? -23.392 -13.742 6.838 1.00 19.35 213 GLY A C 1
ATOM 897 O O . GLY A 1 109 ? -24.098 -12.814 6.448 1.00 18.99 213 GLY A O 1
ATOM 898 N N . TRP A 1 110 ? -22.895 -14.674 6.028 1.00 18.03 214 TRP A N 1
ATOM 899 C CA . TRP A 1 110 ? -23.230 -14.728 4.603 1.00 15.83 214 TRP A CA 1
ATOM 900 C C . TRP A 1 110 ? -24.571 -15.346 4.361 1.00 15.49 214 TRP A C 1
ATOM 901 O O . TRP A 1 110 ? -25.016 -16.208 5.113 1.00 16.54 214 TRP A O 1
ATOM 912 N N . GLY A 1 111 ? -25.226 -14.926 3.282 1.00 12.99 215 GLY A N 1
ATOM 913 C CA . GLY A 1 111 ? -26.504 -15.527 2.920 1.00 13.06 215 GLY A CA 1
ATOM 914 C C . GLY A 1 111 ? -27.030 -15.001 1.603 1.00 12.15 215 GLY A C 1
ATOM 915 O O . GLY A 1 111 ? -26.408 -14.145 0.957 1.00 12.54 215 GLY A O 1
ATOM 916 N N . TRP A 1 112 ? -28.183 -15.525 1.215 1.00 12.06 216 TRP A N 1
ATOM 917 C CA . TRP A 1 112 ? -28.831 -15.131 -0.035 1.00 11.73 216 TRP A CA 1
ATOM 918 C C . TRP A 1 112 ? -29.912 -14.117 0.209 1.00 11.76 216 TRP A C 1
ATOM 919 O O . TRP A 1 112 ? -30.663 -14.197 1.191 1.00 11.82 216 TRP A O 1
ATOM 930 N N . ASN A 1 113 ? -30.024 -13.165 -0.719 1.00 11.85 217 ASN A N 1
ATOM 931 C CA . ASN A 1 113 ? -31.091 -12.156 -0.669 1.00 11.36 217 ASN A CA 1
ATOM 932 C C . ASN A 1 113 ? -31.635 -11.965 -2.068 1.00 11.44 217 ASN A C 1
ATOM 933 O O . ASN A 1 113 ? -30.867 -11.829 -3.012 1.00 11.43 217 ASN A O 1
ATOM 938 N N . ASP A 1 114 ? -32.960 -11.977 -2.198 1.00 11.36 218 ASP A N 1
ATOM 939 C CA . ASP A 1 114 ? -33.563 -11.566 -3.464 1.00 11.64 218 ASP A CA 1
ATOM 940 C C . ASP A 1 114 ? -33.445 -10.056 -3.638 1.00 11.62 218 ASP A C 1
ATOM 941 O O . ASP A 1 114 ? -33.684 -9.271 -2.687 1.00 12.26 218 ASP A O 1
ATOM 946 N N . ILE A 1 115 ? -33.036 -9.695 -4.862 1.00 11.74 219 ILE A N 1
ATOM 947 C CA . ILE A 1 115 ? -32.874 -8.293 -5.274 1.00 12.38 219 ILE A CA 1
ATOM 948 C C . ILE A 1 115 ? -33.375 -8.065 -6.717 1.00 12.83 219 ILE A C 1
ATOM 949 O O . ILE A 1 115 ? -33.614 -9.014 -7.467 1.00 12.96 219 ILE A O 1
ATOM 954 N N . PRO A 1 116 ? -33.526 -6.785 -7.119 1.00 13.03 220 PRO A N 1
ATOM 955 C CA . PRO A 1 116 ? -33.889 -6.543 -8.504 1.00 13.17 220 PRO A CA 1
ATOM 956 C C . PRO A 1 116 ? -32.755 -6.929 -9.445 1.00 13.18 220 PRO A C 1
ATOM 957 O O . PRO A 1 116 ? -31.584 -6.624 -9.185 1.00 13.43 220 PRO A O 1
ATOM 961 N N . CYS A 1 117 ? -33.110 -7.622 -10.520 1.00 13.64 221 CYS A N 1
ATOM 962 C CA . CYS A 1 117 ? -32.156 -8.058 -11.529 0.75 13.89 221 CYS A CA 1
ATOM 963 C C . CYS A 1 117 ? -31.381 -6.899 -12.153 1.00 14.87 221 CYS A C 1
ATOM 964 O O . CYS A 1 117 ? -30.236 -7.074 -12.554 1.00 15.23 221 CYS A O 1
ATOM 967 N N . LYS A 1 118 ? -32.005 -5.720 -12.196 1.00 16.53 222 LYS A N 1
ATOM 968 C CA . LYS A 1 118 ? -31.381 -4.570 -12.838 1.00 18.11 222 LYS A CA 1
ATOM 969 C C . LYS A 1 118 ? -30.319 -3.904 -11.963 1.00 18.03 222 LYS A C 1
ATOM 970 O O . LYS A 1 118 ? -29.525 -3.110 -12.460 1.00 19.16 222 LYS A O 1
ATOM 976 N N . ASP A 1 119 ? -30.287 -4.222 -10.670 1.00 17.73 223 ASP A N 1
ATOM 977 C CA . ASP A 1 119 ? -29.328 -3.577 -9.766 0.50 17.36 223 ASP A CA 1
ATOM 978 C C . ASP A 1 119 ? -27.941 -4.135 -10.018 1.00 18.56 223 ASP A C 1
ATOM 979 O O . ASP A 1 119 ? -27.765 -5.346 -10.104 1.00 19.46 223 ASP A O 1
ATOM 984 N N . GLU A 1 120 ? -26.951 -3.262 -10.147 1.00 18.47 224 GLU A N 1
ATOM 985 C CA . GLU A 1 120 ? -25.622 -3.697 -10.565 1.00 19.90 224 GLU A CA 1
ATOM 986 C C . GLU A 1 120 ? -24.795 -4.215 -9.400 1.00 18.54 224 GLU A C 1
ATOM 987 O O . GLU A 1 120 ? -24.643 -3.539 -8.383 1.00 18.35 224 GLU A O 1
ATOM 993 N N . HIS A 1 121 ? -24.278 -5.434 -9.559 1.00 17.75 225 HIS A N 1
ATOM 994 C CA . HIS A 1 121 ? -23.476 -6.076 -8.524 1.00 17.42 225 HIS A CA 1
ATOM 995 C C . HIS A 1 121 ? -22.329 -6.830 -9.106 1.00 16.18 225 HIS A C 1
ATOM 996 O O . HIS A 1 121 ? -22.216 -6.997 -10.324 1.00 16.98 225 HIS A O 1
ATOM 1003 N N . ASN A 1 122 ? -21.464 -7.307 -8.220 1.00 16.62 226 ASN A N 1
ATOM 1004 C CA . ASN A 1 122 ? -20.449 -8.277 -8.601 1.00 16.79 226 ASN A CA 1
ATOM 1005 C C . ASN A 1 122 ? -21.111 -9.637 -8.821 1.00 16.15 226 ASN A C 1
ATOM 1006 O O . ASN A 1 122 ? -22.329 -9.752 -8.723 1.00 15.54 226 ASN A O 1
ATOM 1011 N N . SER A 1 123 ? -20.335 -10.655 -9.162 1.00 15.42 227 SER A N 1
ATOM 1012 C CA . SER A 1 123 ? -20.932 -11.951 -9.483 1.00 15.44 227 SER A CA 1
ATOM 1013 C C . SER A 1 123 ? -19.890 -13.045 -9.357 1.00 14.83 227 SER A C 1
ATOM 1014 O O . SER A 1 123 ? -18.698 -12.760 -9.194 1.00 14.75 227 SER A O 1
ATOM 1017 N N . VAL A 1 124 ? -20.357 -14.292 -9.399 1.00 14.54 228 VAL A N 1
ATOM 1018 C CA . VAL A 1 124 ? -19.476 -15.466 -9.405 1.00 14.85 228 VAL A CA 1
ATOM 1019 C C . VAL A 1 124 ? -19.810 -16.347 -10.607 1.00 14.52 228 VAL A C 1
ATOM 1020 O O . VAL A 1 124 ? -20.970 -16.725 -10.796 1.00 14.74 228 VAL A O 1
ATOM 1024 N N . CYS A 1 125 ? -18.802 -16.651 -11.427 1.00 14.89 229 CYS A N 1
ATOM 1025 C CA . CYS A 1 125 ? -18.958 -17.541 -12.575 0.50 14.83 229 CYS A CA 1
ATOM 1026 C C . CYS A 1 125 ? -18.424 -18.910 -12.236 1.00 15.84 229 CYS A C 1
ATOM 1027 O O . CYS A 1 125 ? -17.554 -19.059 -11.376 1.00 16.26 229 CYS A O 1
ATOM 1030 N N . GLN A 1 126 ? -18.948 -19.901 -12.941 1.00 16.61 230 GLN A N 1
ATOM 1031 C CA . GLN A 1 126 ? -18.601 -21.285 -12.692 1.00 17.29 230 GLN A CA 1
ATOM 1032 C C . GLN A 1 126 ? -18.540 -22.058 -13.997 1.00 17.55 230 GLN A C 1
ATOM 1033 O O . GLN A 1 126 ? -19.363 -21.856 -14.884 1.00 18.01 230 GLN A O 1
ATOM 1039 N N . VAL A 1 127 ? -17.553 -22.946 -14.106 1.00 16.95 231 VAL A N 1
ATOM 1040 C CA . VAL A 1 127 ? -17.443 -23.833 -15.258 0.50 17.61 231 VAL A CA 1
ATOM 1041 C C . VAL A 1 127 ? -16.890 -25.178 -14.795 1.00 18.09 231 VAL A C 1
ATOM 1042 O O . VAL A 1 127 ? -16.119 -25.231 -13.843 1.00 18.60 231 VAL A O 1
ATOM 1046 N N . LYS A 1 128 ? -17.303 -26.262 -15.446 1.00 18.33 232 LYS A N 1
ATOM 1047 C CA . LYS A 1 128 ? -16.712 -27.567 -15.163 0.50 19.21 232 LYS A CA 1
ATOM 1048 C C . LYS A 1 128 ? -15.239 -27.564 -15.577 1.00 20.48 232 LYS A C 1
ATOM 1049 O O . LYS A 1 128 ? -14.872 -26.971 -16.590 1.00 20.74 232 LYS A O 1
ATOM 1055 N N . LYS A 1 129 ? -14.389 -28.219 -14.790 1.00 20.21 233 LYS A N 1
ATOM 1056 C CA . LYS A 1 129 ? -12.994 -28.408 -15.198 1.00 21.25 233 LYS A CA 1
ATOM 1057 C C . LYS A 1 129 ? -12.894 -29.117 -16.551 1.00 23.47 233 LYS A C 1
ATOM 1058 O O . LYS A 1 129 ? -13.712 -29.986 -16.870 1.00 25.22 233 LYS A O 1
#

Organism: Mus musculus (NCBI:txid10090)

B-factor: mean 19.2, std 6.29, range [11.14, 44.85]

CATH classification: 3.10.100.10

Nearest PDB structures (foldseek):
  3vyk-assembly1_A  TM=1.008E+00  e=8.089E-26  Mus musculus
  6lfj-assembly1_A  TM=9.843E-01  e=1.031E-17  Mus musculus
  5b1w-assembly1_A  TM=9.616E-01  e=4.521E-17  Homo sapiens
  3wbr-assembly1_B  TM=7.669E-01  e=5.876E-14  Homo sapiens
  3wbr-assembly4_F  TM=7.667E-01  e=1.133E-13  Homo sapiens

Solvent-accessible surface area: 7071 Å² total; per-residue (Å²): 135,28,81,184,120,30,103,66,51,120,53,56,2,3,50,30,13,82,134,44,130,5,19,18,105,84,1,41,96,69,0,66,143,81,59,11,49,0,0,5,2,67,36,107,60,30,6,75,41,2,13,90,36,18,82,82,106,18,9,0,0,0,0,0,50,14,76,28,175,78,92,15,117,8,46,60,171,52,109,44,69,172,102,13,41,40,55,11,189,53,34,42,82,67,113,137,16,120,0,0,6,0,33,73,92,149,121,20,66,0,0,26,0,11,22,21,168,59,105,40,8,1,0,0,4,41,154,107

GO terms:
  GO:0097367 carbohydrate derivative binding (F, IDA)

Radius of gyration: 13.46 Å; Cα contacts (8 Å, |Δi|>4): 248; chains: 1; bounding box: 39×27×34 Å

Foldseek 3Di:
DDPPQWDDDVFKTKHWQDPWWFFLVVQQVVLVVVVWGFADDDAVVRVVVVVVVDDQVFKAWGQWWQPAPNPIAGPVRDDDDPVHFFADVCPDPDRQQTTWIWHADPVGIHIYRHHRGDIGIYMIMDGD

Sequence (128 aa):
SCPKDWKPFVSHCYFILNDSKASWNESEEKCSHMGAHLVVIHSQAEQDFITSNLNTSAGYFIGLLDAGQRQWRWIDQTPYNKSATFWHKGEPNQDWWERCVIINHKTTGWGWNDIPCKDEHNSVCQVKK